Protein AF-U4KJN2-F1 (afdb_monomer_lite)

Structure (mmCIF, N/CA/C/O backbone):
data_AF-U4KJN2-F1
#
_entry.id   AF-U4KJN2-F1
#
loop_
_atom_site.group_PDB
_atom_site.id
_atom_site.type_symbol
_atom_site.label_atom_id
_atom_site.label_alt_id
_atom_site.label_comp_id
_atom_site.label_asym_id
_atom_site.label_entity_id
_atom_site.label_seq_id
_atom_site.pdbx_PDB_ins_code
_atom_site.Cartn_x
_atom_site.Cartn_y
_atom_site.Cartn_z
_atom_site.occupancy
_atom_site.B_iso_or_equiv
_atom_site.auth_seq_id
_atom_site.auth_comp_id
_atom_site.auth_asym_id
_atom_site.auth_atom_id
_atom_site.pdbx_PDB_model_num
ATOM 1 N N . MET A 1 1 ? 44.478 3.031 -47.199 1.00 54.66 1 MET A N 1
ATOM 2 C CA . MET A 1 1 ? 43.954 2.062 -46.198 1.00 54.66 1 MET A CA 1
ATOM 3 C C . MET A 1 1 ? 43.973 2.541 -44.740 1.00 54.66 1 MET A C 1
ATOM 5 O O . MET A 1 1 ? 43.174 2.023 -43.972 1.00 54.66 1 MET A O 1
ATOM 9 N N . LYS A 1 2 ? 44.819 3.505 -44.329 1.00 51.88 2 LYS A N 1
ATOM 10 C CA . LYS A 1 2 ? 44.914 3.949 -42.919 1.00 51.88 2 LYS A CA 1
ATOM 11 C C . LYS A 1 2 ? 43.644 4.648 -42.387 1.00 51.88 2 LYS A C 1
ATOM 13 O O . LYS A 1 2 ? 43.201 4.331 -41.292 1.00 51.88 2 LYS A O 1
ATOM 18 N N . TYR A 1 3 ? 42.990 5.485 -43.196 1.00 55.59 3 TYR A N 1
ATOM 19 C CA . TYR A 1 3 ? 41.787 6.233 -42.785 1.00 55.59 3 TYR A CA 1
ATOM 20 C C . TYR A 1 3 ? 40.521 5.373 -42.618 1.00 55.59 3 TYR A C 1
ATOM 22 O O . TYR A 1 3 ? 39.695 5.665 -41.761 1.00 55.59 3 TYR A O 1
ATOM 30 N N . LYS A 1 4 ? 40.395 4.261 -43.364 1.00 54.31 4 LYS A N 1
ATOM 31 C CA . LYS A 1 4 ? 39.261 3.325 -43.221 1.00 54.31 4 LYS A CA 1
ATOM 32 C C . LYS A 1 4 ? 39.232 2.662 -41.838 1.00 54.31 4 LYS A C 1
ATOM 34 O O . LYS A 1 4 ? 38.158 2.458 -41.291 1.00 54.31 4 LYS A O 1
ATOM 39 N N . LYS A 1 5 ? 40.403 2.361 -41.260 1.00 55.56 5 LYS A N 1
ATOM 40 C CA . LYS A 1 5 ? 40.509 1.742 -39.927 1.00 55.56 5 LYS A CA 1
ATOM 41 C C . LYS A 1 5 ? 40.122 2.711 -38.806 1.00 55.56 5 LYS A C 1
ATOM 43 O O . LYS A 1 5 ? 39.458 2.300 -37.867 1.00 55.56 5 LYS A O 1
ATOM 48 N N . ILE A 1 6 ? 40.486 3.988 -38.940 1.00 68.56 6 ILE A N 1
ATOM 49 C CA . ILE A 1 6 ? 40.151 5.040 -37.965 1.00 68.56 6 ILE A CA 1
ATOM 50 C C . ILE A 1 6 ? 38.644 5.329 -37.981 1.00 68.56 6 ILE A C 1
ATOM 52 O O . ILE A 1 6 ? 38.023 5.407 -36.928 1.00 68.56 6 ILE A O 1
ATOM 56 N N . MET A 1 7 ? 38.034 5.401 -39.168 1.00 64.12 7 MET A N 1
ATOM 57 C CA . MET A 1 7 ? 36.600 5.673 -39.305 1.00 64.12 7 MET A CA 1
ATOM 58 C C . MET A 1 7 ? 35.728 4.560 -38.701 1.00 64.12 7 MET A C 1
ATOM 60 O O . MET A 1 7 ? 34.743 4.854 -38.032 1.00 64.12 7 MET A O 1
ATOM 64 N N . ILE A 1 8 ? 36.114 3.290 -38.877 1.00 69.44 8 ILE A N 1
ATOM 65 C CA . ILE A 1 8 ? 35.420 2.147 -38.259 1.00 69.44 8 ILE A CA 1
ATOM 66 C C . ILE A 1 8 ? 35.500 2.223 -36.731 1.00 69.44 8 ILE A C 1
ATOM 68 O O . ILE A 1 8 ? 34.501 1.967 -36.071 1.00 69.44 8 ILE A O 1
ATOM 72 N N . LEU A 1 9 ? 36.650 2.633 -36.185 1.00 63.34 9 LEU A N 1
ATOM 73 C CA . LEU A 1 9 ? 36.882 2.747 -34.742 1.00 63.34 9 LEU A CA 1
ATOM 74 C C . LEU A 1 9 ? 36.065 3.890 -34.111 1.00 63.34 9 LEU A C 1
ATOM 76 O O . LEU A 1 9 ? 35.532 3.741 -33.015 1.00 63.34 9 LEU A O 1
ATOM 80 N N . CYS A 1 10 ? 35.898 5.007 -34.828 1.00 64.75 10 CYS A N 1
ATOM 81 C CA . CYS A 1 10 ? 35.005 6.092 -34.415 1.00 64.75 10 CYS A CA 1
ATOM 82 C C . CYS A 1 10 ? 33.526 5.683 -34.470 1.00 64.75 10 CYS A C 1
ATOM 84 O O . CYS A 1 10 ? 32.763 6.046 -33.578 1.00 64.75 10 CYS A O 1
ATOM 86 N N . ILE A 1 11 ? 33.118 4.910 -35.484 1.00 66.50 11 ILE A N 1
ATOM 87 C CA . ILE A 1 11 ? 31.737 4.425 -35.610 1.00 66.50 11 ILE A CA 1
ATOM 88 C C . ILE A 1 11 ? 31.416 3.415 -34.507 1.00 66.50 11 ILE A C 1
ATOM 90 O O . ILE A 1 11 ? 30.367 3.538 -33.884 1.00 66.50 11 ILE A O 1
ATOM 94 N N . THR A 1 12 ? 32.304 2.466 -34.195 1.00 61.00 12 THR A N 1
ATOM 95 C CA . THR A 1 12 ? 32.073 1.535 -33.077 1.00 61.00 12 THR A CA 1
ATOM 96 C C . THR A 1 12 ? 32.006 2.255 -31.735 1.00 61.00 12 THR A C 1
ATOM 98 O O . THR A 1 12 ? 31.127 1.928 -30.946 1.00 61.00 12 THR A O 1
ATOM 101 N N . PHE A 1 13 ? 32.842 3.274 -31.499 1.00 61.69 13 PHE A N 1
ATOM 102 C CA . PHE A 1 13 ? 32.784 4.076 -30.270 1.00 61.69 13 PHE A CA 1
ATOM 103 C C . PHE A 1 13 ? 31.463 4.860 -30.146 1.00 61.69 13 PHE A C 1
ATOM 105 O O . PHE A 1 13 ? 30.830 4.868 -29.088 1.00 61.69 13 PHE A O 1
ATOM 112 N N . LEU A 1 14 ? 30.989 5.452 -31.248 1.00 59.53 14 LEU A N 1
ATOM 113 C CA . LEU A 1 14 ? 29.712 6.170 -31.294 1.00 59.53 14 LEU A CA 1
ATOM 114 C C . LEU A 1 14 ? 28.514 5.225 -31.091 1.00 59.53 14 LEU A C 1
ATOM 116 O O . LEU A 1 14 ? 27.589 5.548 -30.346 1.00 59.53 14 LEU A O 1
ATOM 120 N N . VAL A 1 15 ? 28.554 4.032 -31.695 1.00 59.25 15 VAL A N 1
ATOM 121 C CA . VAL A 1 15 ? 27.515 3.002 -31.535 1.00 59.25 15 VAL A CA 1
ATOM 122 C C . VAL A 1 15 ? 27.504 2.450 -30.107 1.00 59.25 15 VAL A C 1
ATOM 124 O O . VAL A 1 15 ? 26.424 2.233 -29.571 1.00 59.25 15 VAL A O 1
ATOM 127 N N . THR A 1 16 ? 28.653 2.306 -29.434 1.00 57.34 16 THR A N 1
ATOM 128 C CA . THR A 1 16 ? 28.686 1.896 -28.016 1.00 57.34 16 THR A CA 1
ATOM 129 C C . THR A 1 16 ? 28.147 2.960 -27.058 1.00 57.34 16 THR A C 1
ATOM 131 O O . THR A 1 16 ? 27.498 2.609 -26.076 1.00 57.34 16 THR A O 1
ATOM 134 N N . ILE A 1 17 ? 28.343 4.254 -27.346 1.00 58.69 17 ILE A N 1
ATOM 135 C CA . ILE A 1 17 ? 27.774 5.345 -26.533 1.00 58.69 17 ILE A CA 1
ATOM 136 C C . ILE A 1 17 ? 26.249 5.402 -26.697 1.00 58.69 17 ILE A C 1
ATOM 138 O O . ILE A 1 17 ? 25.532 5.558 -25.712 1.00 58.69 17 ILE A O 1
ATOM 142 N N . LEU A 1 18 ? 25.743 5.211 -27.919 1.00 50.16 18 LEU A N 1
ATOM 143 C CA . LEU A 1 18 ? 24.303 5.199 -28.199 1.00 50.16 18 LEU A CA 1
ATOM 144 C C . LEU A 1 18 ? 23.614 3.902 -27.734 1.00 50.16 18 LEU A C 1
ATOM 146 O O . LEU A 1 18 ? 22.460 3.941 -27.315 1.00 50.16 18 LEU A O 1
ATOM 150 N N . ALA A 1 19 ? 24.318 2.765 -27.743 1.00 48.22 19 ALA A N 1
ATOM 151 C CA . ALA A 1 19 ? 23.818 1.491 -27.217 1.00 48.22 19 ALA A CA 1
ATOM 152 C C . ALA A 1 19 ? 23.803 1.433 -25.676 1.00 48.22 19 ALA A C 1
ATOM 154 O O . ALA A 1 19 ? 23.109 0.594 -25.107 1.00 48.22 19 ALA A O 1
ATOM 155 N N . SER A 1 20 ? 24.519 2.340 -24.997 1.00 36.94 20 SER A N 1
ATOM 156 C CA . SER A 1 20 ? 24.503 2.475 -23.531 1.00 36.94 20 SER A CA 1
ATOM 157 C C . SER A 1 20 ? 23.312 3.295 -23.004 1.00 36.94 20 SER A C 1
ATOM 159 O O . SER A 1 20 ? 23.106 3.402 -21.796 1.00 36.94 20 SER A O 1
ATOM 161 N N . CYS A 1 21 ? 22.436 3.804 -23.879 1.00 42.97 21 CYS A N 1
ATOM 162 C CA . CYS A 1 21 ? 21.108 4.278 -23.482 1.00 42.97 21 CYS A CA 1
ATOM 163 C C . CYS A 1 21 ? 20.153 3.105 -23.192 1.00 42.97 21 CYS A C 1
ATOM 165 O O . CYS A 1 21 ? 19.015 3.074 -23.662 1.00 42.97 21 CYS A O 1
ATOM 167 N N . ALA A 1 22 ? 20.576 2.146 -22.367 1.00 39.09 22 ALA A N 1
ATOM 168 C CA . ALA A 1 22 ? 19.611 1.404 -21.577 1.00 39.09 22 ALA A CA 1
ATOM 169 C C . ALA A 1 22 ? 18.929 2.450 -20.689 1.00 39.09 22 ALA A C 1
ATOM 171 O O . ALA A 1 22 ? 19.578 3.040 -19.825 1.00 39.09 22 ALA A O 1
ATOM 172 N N . LYS A 1 23 ? 17.652 2.763 -20.958 1.00 40.06 23 LYS A N 1
ATOM 173 C CA . LYS A 1 23 ? 16.833 3.611 -20.083 1.00 40.06 23 LYS A CA 1
ATOM 174 C C . LYS A 1 23 ? 16.917 3.000 -18.690 1.00 40.06 23 LYS A C 1
ATOM 176 O O . LYS A 1 23 ? 16.236 2.018 -18.401 1.00 40.06 23 LYS A O 1
ATOM 181 N N . LYS A 1 24 ? 17.778 3.562 -17.844 1.00 43.12 24 LYS A N 1
ATOM 182 C CA . LYS A 1 24 ? 17.729 3.316 -16.416 1.00 43.12 24 LYS A CA 1
ATOM 183 C C . LYS A 1 24 ? 16.316 3.720 -16.031 1.00 43.12 24 LYS A C 1
ATOM 185 O O . LYS A 1 24 ? 15.889 4.839 -16.316 1.00 43.12 24 LYS A O 1
ATOM 190 N N . ILE A 1 25 ? 15.567 2.750 -15.543 1.00 52.53 25 ILE A N 1
ATOM 191 C CA . ILE A 1 25 ? 14.268 2.984 -14.950 1.00 52.53 25 ILE A CA 1
ATOM 192 C C . ILE A 1 25 ? 14.477 4.086 -13.903 1.00 52.53 25 ILE A C 1
ATOM 194 O O . ILE A 1 25 ? 15.288 3.931 -12.991 1.00 52.53 25 ILE A O 1
ATOM 198 N N . ASP A 1 26 ? 13.865 5.242 -14.142 1.00 63.75 26 ASP A N 1
ATOM 199 C CA . ASP A 1 26 ? 14.201 6.490 -13.464 1.00 63.75 26 ASP A CA 1
ATOM 200 C C . ASP A 1 26 ? 13.215 6.706 -12.317 1.00 63.75 26 ASP A C 1
ATOM 202 O O . ASP A 1 26 ? 12.223 7.426 -12.455 1.00 63.75 26 ASP A O 1
ATOM 206 N N . SER A 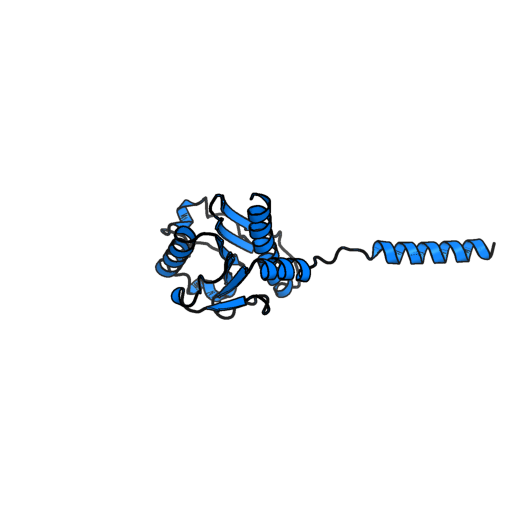1 27 ? 13.470 6.018 -11.200 1.00 71.06 27 SER A N 1
ATOM 207 C CA . SER A 1 27 ? 12.701 6.164 -9.960 1.00 71.06 27 SER A CA 1
ATOM 208 C C . SER A 1 27 ? 12.588 7.625 -9.529 1.00 71.06 27 SER A C 1
ATOM 210 O O . SER A 1 27 ? 11.569 8.016 -8.970 1.00 71.06 27 SER A O 1
ATOM 212 N N . ASP A 1 28 ? 13.582 8.457 -9.842 1.00 82.00 28 ASP A N 1
ATOM 213 C CA . ASP A 1 28 ? 13.619 9.857 -9.422 1.00 82.00 28 ASP A CA 1
ATOM 214 C C . ASP A 1 28 ? 12.550 10.682 -10.147 1.00 82.00 28 ASP A C 1
ATOM 216 O O . ASP A 1 28 ? 11.932 11.567 -9.548 1.00 82.00 28 ASP A O 1
ATOM 220 N N . LYS A 1 29 ? 12.254 10.363 -11.415 1.00 86.75 29 LYS A N 1
ATOM 221 C CA . LYS A 1 29 ? 11.124 10.968 -12.142 1.00 86.75 29 LYS A CA 1
ATOM 222 C C . LYS A 1 29 ? 9.776 10.567 -11.552 1.00 86.75 29 LYS A C 1
ATOM 224 O O . LYS A 1 29 ? 8.904 11.426 -11.420 1.00 86.75 29 LYS A O 1
ATOM 229 N N . GLU A 1 30 ? 9.604 9.292 -11.210 1.00 89.81 30 GLU A N 1
ATOM 230 C CA . GLU A 1 30 ? 8.369 8.789 -10.594 1.00 89.81 30 GLU A CA 1
ATOM 231 C C . GLU A 1 30 ? 8.151 9.438 -9.214 1.00 89.81 30 GLU A C 1
ATOM 233 O O . GLU A 1 30 ? 7.073 9.969 -8.947 1.00 89.81 30 GLU A O 1
ATOM 238 N N . ILE A 1 31 ? 9.198 9.514 -8.384 1.00 89.31 31 ILE A N 1
ATOM 239 C CA . ILE A 1 31 ? 9.183 10.186 -7.073 1.00 89.31 31 ILE A CA 1
ATOM 24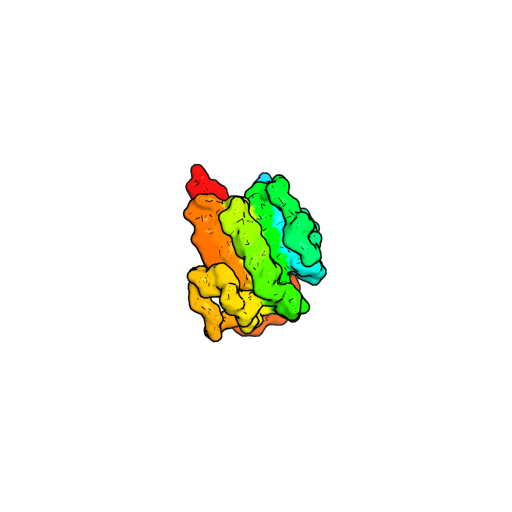0 C C . ILE A 1 31 ? 8.890 11.682 -7.218 1.00 89.31 31 ILE A C 1
ATOM 242 O O . ILE A 1 31 ? 8.060 12.227 -6.493 1.00 89.31 31 ILE A O 1
ATOM 246 N N . THR A 1 32 ? 9.533 12.361 -8.172 1.00 90.81 32 THR A N 1
ATOM 247 C CA . THR A 1 32 ? 9.296 13.792 -8.434 1.00 90.81 32 THR A CA 1
ATOM 248 C C . THR A 1 32 ? 7.843 14.045 -8.829 1.00 90.81 32 THR A C 1
ATOM 250 O O . THR A 1 32 ? 7.228 15.009 -8.371 1.00 90.81 32 THR A O 1
ATOM 253 N N . PHE A 1 33 ? 7.272 13.175 -9.664 1.00 93.25 33 PHE A N 1
ATOM 254 C CA . PHE A 1 33 ? 5.865 13.258 -10.033 1.00 93.25 33 PHE A CA 1
ATOM 255 C C . PHE A 1 33 ? 4.945 13.049 -8.825 1.00 93.25 33 PHE A C 1
ATOM 257 O O . PHE A 1 33 ? 4.019 13.835 -8.636 1.00 93.25 33 PHE A O 1
ATOM 264 N N . LEU A 1 34 ? 5.200 12.028 -8.006 1.00 93.75 34 LEU A N 1
ATOM 265 C CA . LEU A 1 34 ? 4.423 11.749 -6.795 1.00 93.75 34 LEU A CA 1
ATOM 266 C C . LEU A 1 34 ? 4.460 12.941 -5.824 1.00 93.75 34 LEU A C 1
ATOM 268 O O . LEU A 1 34 ? 3.409 13.435 -5.420 1.00 93.75 34 LEU A O 1
ATOM 272 N N . ASN A 1 35 ? 5.647 13.495 -5.567 1.00 92.00 35 ASN A N 1
ATOM 273 C CA . ASN A 1 35 ? 5.825 14.698 -4.748 1.00 92.00 35 ASN A CA 1
ATOM 274 C C . ASN A 1 35 ? 5.032 15.902 -5.270 1.00 92.00 35 ASN A C 1
ATOM 276 O O . ASN A 1 35 ? 4.349 16.584 -4.507 1.00 92.00 35 ASN A O 1
ATOM 280 N N . LYS A 1 36 ? 5.087 16.162 -6.583 1.00 94.25 36 LYS A N 1
ATOM 281 C CA . LYS A 1 36 ? 4.357 17.278 -7.205 1.00 94.25 36 LYS A CA 1
ATOM 282 C C . LYS A 1 36 ? 2.843 17.173 -6.993 1.00 94.25 36 LYS A C 1
ATOM 284 O O . LYS A 1 36 ? 2.173 18.200 -6.930 1.00 94.25 36 LYS A O 1
ATOM 289 N N . ASN A 1 37 ? 2.322 15.954 -6.884 1.00 93.50 37 ASN A N 1
ATOM 290 C CA . ASN A 1 37 ? 0.902 15.679 -6.682 1.00 93.50 37 ASN A CA 1
ATOM 291 C C . ASN A 1 37 ? 0.561 15.387 -5.212 1.00 93.50 37 ASN A C 1
ATOM 293 O O . ASN A 1 37 ? -0.435 14.731 -4.951 1.00 93.50 37 ASN A O 1
ATOM 297 N N . LYS A 1 38 ? 1.390 15.843 -4.259 1.00 92.94 38 LYS A N 1
ATOM 298 C CA . LYS A 1 38 ? 1.203 15.648 -2.809 1.00 92.94 38 LYS A CA 1
ATOM 299 C C . LYS A 1 38 ? 0.908 14.196 -2.414 1.00 92.94 38 LYS A C 1
ATOM 301 O O . LYS A 1 38 ? 0.071 13.947 -1.549 1.00 92.94 38 LYS A O 1
ATOM 306 N N . ALA A 1 39 ? 1.572 13.247 -3.066 1.00 94.44 39 ALA A N 1
ATOM 307 C CA . ALA A 1 39 ? 1.448 11.838 -2.740 1.00 94.44 39 ALA A CA 1
ATOM 308 C C . ALA A 1 39 ? 2.400 11.451 -1.599 1.00 94.44 39 ALA A C 1
ATOM 310 O O . ALA A 1 39 ? 3.535 11.928 -1.561 1.00 94.44 39 ALA A O 1
ATOM 311 N N . HIS A 1 40 ? 1.965 10.554 -0.714 1.00 95.25 40 HIS A N 1
ATOM 312 C CA . HIS A 1 40 ? 2.758 10.096 0.430 1.00 95.25 40 HIS A CA 1
ATOM 313 C C . HIS A 1 40 ? 2.640 8.589 0.652 1.00 95.25 40 HIS A C 1
ATOM 315 O O . HIS A 1 40 ? 1.619 7.975 0.330 1.00 95.25 40 HIS A O 1
ATOM 321 N N . ILE A 1 41 ? 3.697 7.988 1.199 1.00 94.94 41 ILE A N 1
ATOM 322 C CA . ILE A 1 41 ? 3.782 6.555 1.488 1.00 94.94 41 ILE A CA 1
ATOM 323 C C . ILE A 1 41 ? 3.891 6.324 2.998 1.00 94.94 41 ILE A C 1
ATOM 325 O O . ILE A 1 41 ? 4.857 6.723 3.641 1.00 94.94 41 ILE A O 1
ATOM 329 N N . TYR A 1 42 ? 2.932 5.609 3.569 1.00 95.12 42 TYR A N 1
ATOM 330 C CA . TYR A 1 42 ? 2.990 5.122 4.941 1.00 95.12 42 TYR A CA 1
ATOM 331 C C . TYR A 1 42 ? 3.513 3.691 4.958 1.00 95.12 42 TYR A C 1
ATOM 333 O O . TYR A 1 42 ? 2.863 2.780 4.456 1.00 95.12 42 TYR A O 1
ATOM 341 N N . ALA A 1 43 ? 4.690 3.487 5.535 1.00 93.19 43 ALA A N 1
ATOM 342 C CA . ALA A 1 43 ? 5.308 2.178 5.697 1.00 93.19 43 ALA A CA 1
ATOM 343 C C . ALA A 1 43 ? 4.998 1.596 7.076 1.00 93.19 43 ALA A C 1
ATOM 345 O O . ALA A 1 43 ? 5.229 2.240 8.097 1.00 93.19 43 ALA A O 1
ATOM 346 N N . TYR A 1 44 ? 4.471 0.377 7.132 1.00 93.25 44 TYR A N 1
ATOM 347 C CA . TYR A 1 44 ? 4.190 -0.260 8.412 1.00 93.25 44 TYR A CA 1
ATOM 348 C C . TYR A 1 44 ? 5.505 -0.623 9.102 1.00 93.25 44 TYR A C 1
ATOM 350 O O . TYR A 1 44 ? 6.300 -1.400 8.561 1.00 93.25 44 TYR A O 1
ATOM 358 N N . LYS A 1 45 ? 5.729 -0.053 10.291 1.00 88.94 45 LYS A N 1
ATOM 359 C CA . LYS A 1 45 ? 6.963 -0.186 11.079 1.00 88.94 45 LYS A CA 1
ATOM 360 C C . LYS A 1 45 ? 8.207 0.090 10.215 1.00 88.94 45 LYS A C 1
ATOM 362 O O . LYS A 1 45 ? 8.208 1.018 9.418 1.00 88.94 45 LYS A O 1
ATOM 367 N N . GLU A 1 46 ? 9.276 -0.687 10.365 1.00 79.81 46 GLU A N 1
ATOM 368 C CA . GLU A 1 46 ? 10.545 -0.528 9.639 1.00 79.81 46 GLU A CA 1
ATOM 369 C C . GLU A 1 46 ? 10.528 -1.280 8.294 1.00 79.81 46 GLU A C 1
ATOM 371 O O . GLU A 1 46 ? 11.384 -2.121 7.993 1.00 79.81 46 GLU A O 1
ATOM 376 N N . THR A 1 47 ? 9.522 -0.995 7.465 1.00 75.69 47 THR A N 1
ATOM 377 C CA . THR A 1 47 ? 9.518 -1.456 6.071 1.00 75.69 47 THR A CA 1
ATOM 378 C C . THR A 1 47 ? 10.476 -0.591 5.249 1.00 75.69 47 THR A C 1
ATOM 380 O O . THR A 1 47 ? 10.430 0.635 5.313 1.00 75.69 47 THR A O 1
ATOM 383 N N . GLU A 1 48 ? 11.352 -1.212 4.454 1.00 68.00 48 GLU A N 1
ATOM 384 C CA . GLU A 1 48 ? 12.317 -0.487 3.623 1.00 68.00 48 GLU A CA 1
ATOM 385 C C . GLU A 1 48 ? 11.627 0.178 2.423 1.00 68.00 48 GLU A C 1
ATOM 387 O O . GLU A 1 48 ? 11.579 -0.366 1.321 1.00 68.00 48 GLU A O 1
ATOM 392 N N . VAL A 1 49 ? 11.115 1.388 2.618 1.00 67.69 49 VAL A N 1
ATOM 393 C CA . VAL A 1 49 ? 10.566 2.245 1.556 1.00 67.69 49 VAL A CA 1
ATOM 394 C C . VAL A 1 49 ? 11.567 3.330 1.140 1.00 67.69 49 VAL A C 1
ATOM 396 O O . VAL A 1 49 ? 12.719 3.346 1.580 1.00 67.69 49 VAL A O 1
ATOM 399 N N . VAL A 1 50 ? 11.187 4.175 0.179 1.00 64.31 50 VAL A N 1
ATOM 400 C CA . VAL A 1 50 ? 12.011 5.302 -0.274 1.00 64.31 50 VAL A CA 1
ATOM 401 C C . VAL A 1 50 ? 11.818 6.491 0.663 1.00 64.31 50 VAL A C 1
ATOM 403 O O . VAL A 1 50 ? 10.774 7.137 0.618 1.00 64.31 50 VAL A O 1
ATOM 406 N N . ASP A 1 51 ? 12.866 6.819 1.418 1.00 65.25 51 ASP A N 1
ATOM 407 C CA . ASP A 1 51 ? 12.863 7.788 2.525 1.00 65.25 51 ASP A CA 1
ATOM 408 C C . ASP A 1 51 ? 12.316 9.189 2.186 1.00 65.25 51 ASP A C 1
ATOM 410 O O . ASP A 1 51 ? 11.905 9.926 3.075 1.00 65.25 51 ASP A O 1
ATOM 414 N N . THR A 1 52 ? 12.312 9.598 0.913 1.00 68.81 52 THR A N 1
ATOM 415 C CA . THR A 1 52 ? 11.971 10.975 0.512 1.00 68.81 52 THR A CA 1
ATOM 416 C C . THR A 1 52 ? 10.479 11.284 0.483 1.00 68.81 52 THR A C 1
ATOM 418 O O . THR A 1 52 ? 10.126 12.459 0.516 1.00 68.81 52 THR A O 1
ATOM 421 N N . ILE A 1 53 ? 9.614 10.272 0.394 1.00 78.00 53 ILE A N 1
ATOM 422 C CA . ILE A 1 53 ? 8.150 10.457 0.331 1.00 78.00 53 ILE A CA 1
ATOM 423 C C . ILE A 1 53 ? 7.417 9.562 1.318 1.00 78.00 53 ILE A C 1
ATOM 425 O O . ILE A 1 53 ? 6.252 9.223 1.111 1.00 78.00 53 ILE A O 1
ATOM 429 N N . SER A 1 54 ? 8.127 9.107 2.348 1.00 86.19 54 SER A N 1
ATOM 430 C CA . SER A 1 54 ? 7.612 8.092 3.242 1.00 86.19 54 SER A CA 1
ATOM 431 C C . SER A 1 54 ? 7.771 8.428 4.707 1.00 86.19 54 SER A C 1
ATOM 433 O O . SER A 1 54 ? 8.765 9.019 5.121 1.00 86.19 54 SER A O 1
ATOM 435 N N . SER A 1 55 ? 6.824 7.950 5.500 1.00 90.88 55 SER A N 1
ATOM 436 C CA . SER A 1 55 ? 6.933 7.885 6.953 1.00 90.88 55 SER A CA 1
ATOM 437 C C . SER A 1 55 ? 6.520 6.507 7.439 1.00 90.88 55 SER A C 1
ATOM 439 O O . SER A 1 55 ? 5.691 5.845 6.814 1.00 90.88 55 SER A O 1
ATOM 441 N N . ASN A 1 56 ? 7.050 6.101 8.587 1.00 91.44 56 ASN A N 1
ATOM 442 C CA . ASN A 1 56 ? 6.632 4.861 9.222 1.00 91.44 56 ASN A CA 1
ATOM 443 C C . ASN A 1 56 ? 5.377 5.088 10.075 1.00 91.44 56 ASN A C 1
ATOM 445 O O . ASN A 1 56 ? 5.201 6.169 10.637 1.00 91.44 56 ASN A O 1
ATOM 449 N N . PHE A 1 57 ? 4.537 4.065 10.201 1.00 93.94 57 PHE A N 1
ATOM 450 C CA . PHE A 1 57 ? 3.391 4.044 11.112 1.00 93.94 57 PHE A CA 1
ATOM 451 C C . PHE A 1 57 ? 3.362 2.737 11.907 1.00 93.94 57 PHE A C 1
ATOM 453 O O . PHE A 1 57 ? 3.850 1.709 11.432 1.00 93.94 57 PHE A O 1
ATOM 460 N N . THR A 1 58 ? 2.810 2.765 13.121 1.00 91.31 58 THR A N 1
ATOM 461 C CA . THR A 1 58 ? 2.643 1.550 13.945 1.00 91.31 58 THR A CA 1
ATOM 462 C C . THR A 1 58 ? 1.175 1.211 14.145 1.00 91.31 58 THR A C 1
ATOM 464 O O . THR A 1 58 ? 0.830 0.030 14.162 1.00 91.31 58 THR A O 1
ATOM 467 N N . ASN A 1 59 ? 0.323 2.227 14.247 1.00 92.00 59 ASN A N 1
ATOM 468 C CA . ASN A 1 59 ? -1.123 2.088 14.348 1.00 92.00 59 ASN A CA 1
ATOM 469 C C . ASN A 1 59 ? -1.787 2.861 13.205 1.00 92.00 59 ASN A C 1
ATOM 471 O O . ASN A 1 59 ? -1.210 3.805 12.662 1.00 92.00 59 ASN A O 1
ATOM 475 N N . ILE A 1 60 ? -2.983 2.443 12.800 1.00 92.12 60 ILE A N 1
ATOM 476 C CA . ILE A 1 60 ? -3.670 3.016 11.632 1.00 92.12 60 ILE A CA 1
ATOM 477 C C . ILE A 1 60 ? -4.032 4.487 11.876 1.00 92.12 60 ILE A C 1
ATOM 479 O O . ILE A 1 60 ? -4.019 5.289 10.945 1.00 92.12 60 ILE A O 1
ATOM 483 N N . GLU A 1 61 ? -4.248 4.872 13.131 1.00 93.06 61 GLU A N 1
ATOM 484 C CA . GLU A 1 61 ? -4.511 6.245 13.562 1.00 93.06 61 GLU A CA 1
ATOM 485 C C . GLU A 1 61 ? -3.319 7.192 13.350 1.00 93.06 61 GLU A C 1
ATOM 487 O O . GLU A 1 61 ? -3.505 8.409 13.314 1.00 93.06 61 GLU A O 1
ATOM 492 N N . ASP A 1 62 ? -2.103 6.662 13.175 1.00 92.31 62 ASP A N 1
ATOM 493 C CA . ASP A 1 62 ? -0.909 7.464 12.879 1.00 92.31 62 ASP A CA 1
ATOM 494 C C . ASP A 1 62 ? -0.918 7.993 11.423 1.00 92.31 62 ASP A C 1
ATOM 496 O O . ASP A 1 62 ? -0.123 8.867 11.058 1.00 92.31 62 ASP A O 1
ATOM 500 N N . ILE A 1 63 ? -1.790 7.454 10.561 1.00 93.50 63 ILE A N 1
ATOM 501 C CA . ILE A 1 63 ? -1.865 7.797 9.137 1.00 93.50 63 ILE A CA 1
ATOM 502 C C . ILE A 1 63 ? -2.596 9.134 8.968 1.00 93.50 63 ILE A C 1
ATOM 504 O O . ILE A 1 63 ? -3.797 9.253 9.204 1.00 93.50 63 ILE A O 1
ATOM 508 N N . SER A 1 64 ? -1.877 10.160 8.500 1.00 92.25 64 SER A N 1
ATOM 509 C CA . SER A 1 64 ? -2.477 11.461 8.198 1.00 92.25 64 SER A CA 1
ATOM 510 C C . SER A 1 64 ? -3.126 11.466 6.818 1.00 92.25 64 SER A C 1
ATOM 512 O O . SER A 1 64 ? -2.471 11.261 5.799 1.00 92.25 64 SER A O 1
ATOM 514 N N . LEU A 1 65 ? -4.407 11.829 6.786 1.00 91.12 65 LEU A N 1
ATOM 515 C CA . LEU A 1 65 ? -5.191 12.020 5.564 1.00 91.12 65 LEU A CA 1
ATOM 516 C C . LEU A 1 65 ? -5.046 13.430 4.959 1.00 91.12 65 LEU A C 1
ATOM 518 O O . LEU A 1 65 ? -5.939 13.918 4.277 1.00 91.12 65 LEU A O 1
ATOM 522 N N . SER A 1 66 ? -3.943 14.124 5.251 1.00 90.56 66 SER A N 1
ATOM 523 C CA . SER A 1 66 ? -3.680 15.484 4.749 1.00 90.56 66 SER A CA 1
ATOM 524 C C . SER A 1 66 ? -3.049 15.521 3.351 1.00 90.56 66 SER A C 1
ATOM 526 O O . SER A 1 66 ? -2.931 16.596 2.761 1.00 90.56 66 SER A O 1
ATOM 528 N N . TYR A 1 67 ? -2.642 14.364 2.831 1.00 92.75 67 TYR A N 1
ATOM 529 C CA . TYR A 1 67 ? -2.067 14.194 1.500 1.00 92.75 67 TYR A CA 1
ATOM 530 C C . TYR A 1 67 ? -3.148 13.905 0.459 1.00 92.75 67 TYR A C 1
ATOM 532 O O . TYR A 1 67 ? -4.147 13.262 0.769 1.00 92.75 67 TYR A O 1
ATOM 540 N N . ASP A 1 68 ? -2.922 14.348 -0.782 1.00 92.94 68 ASP A N 1
ATOM 541 C CA . ASP A 1 68 ? -3.899 14.178 -1.866 1.00 92.94 68 ASP A CA 1
ATOM 542 C C . ASP A 1 68 ? -3.940 12.713 -2.342 1.00 92.94 68 ASP A C 1
ATOM 544 O O . ASP A 1 68 ? -4.985 12.232 -2.754 1.00 92.94 68 ASP A O 1
ATOM 548 N N . PHE A 1 69 ? -2.815 11.989 -2.274 1.00 95.31 69 PHE A N 1
ATOM 549 C CA . PHE A 1 69 ? -2.747 10.559 -2.592 1.00 95.31 69 PHE A CA 1
ATOM 550 C C . PHE A 1 69 ? -1.963 9.815 -1.519 1.00 95.31 69 PHE A C 1
ATOM 552 O O . PHE A 1 69 ? -0.872 10.238 -1.131 1.00 95.31 69 PHE A O 1
ATOM 559 N N . ILE A 1 70 ? -2.471 8.668 -1.080 1.00 96.50 70 ILE A N 1
ATOM 560 C CA . ILE A 1 70 ? -1.876 7.905 0.018 1.00 96.50 70 ILE A CA 1
ATOM 561 C C . ILE A 1 70 ? -1.653 6.459 -0.411 1.00 96.50 70 ILE A C 1
ATOM 563 O O . ILE A 1 70 ? -2.562 5.795 -0.904 1.00 96.50 70 ILE A O 1
ATOM 567 N N . SER A 1 71 ? -0.441 5.958 -0.187 1.00 95.69 71 SER A N 1
ATOM 568 C CA . SER A 1 71 ? -0.121 4.535 -0.290 1.00 95.69 71 SER A CA 1
ATOM 569 C C . SER A 1 71 ? 0.291 3.999 1.072 1.00 95.69 71 SER A C 1
ATOM 571 O O . SER A 1 71 ? 1.183 4.547 1.711 1.00 95.69 71 SER A O 1
ATOM 573 N N . ILE A 1 72 ? -0.345 2.929 1.523 1.00 96.00 72 ILE A N 1
ATOM 574 C CA . ILE A 1 72 ? -0.048 2.225 2.767 1.00 96.00 72 ILE A CA 1
ATOM 575 C C . ILE A 1 72 ? 0.652 0.935 2.382 1.00 96.00 72 ILE A C 1
ATOM 577 O O . ILE A 1 72 ? 0.112 0.148 1.613 1.00 96.00 72 ILE A O 1
ATOM 581 N N . VAL A 1 73 ? 1.859 0.721 2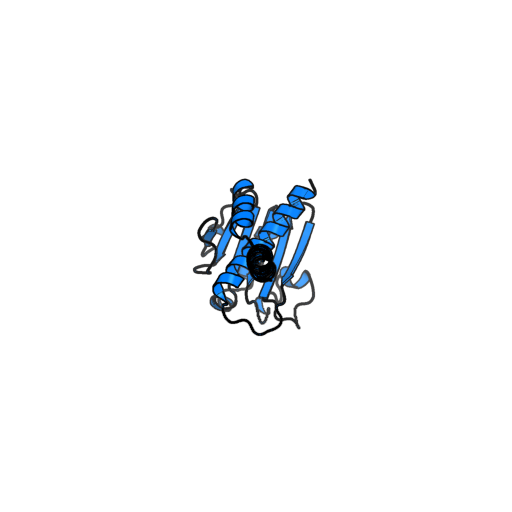.885 1.00 94.06 73 VAL A N 1
ATOM 582 C CA . VAL A 1 73 ? 2.734 -0.374 2.474 1.00 94.06 73 VAL A CA 1
ATOM 583 C C . VAL A 1 73 ? 3.060 -1.245 3.672 1.00 94.06 73 VAL A C 1
ATOM 585 O O . VAL A 1 73 ? 3.552 -0.761 4.691 1.00 94.06 73 VAL A O 1
ATOM 588 N N . ILE A 1 74 ? 2.831 -2.543 3.523 1.00 91.75 74 ILE A N 1
ATOM 589 C CA . ILE A 1 74 ? 3.104 -3.555 4.535 1.00 91.75 74 ILE A CA 1
ATOM 590 C C . ILE A 1 74 ? 4.028 -4.604 3.925 1.00 91.75 74 ILE A C 1
ATOM 592 O O . ILE A 1 74 ? 3.664 -5.277 2.962 1.00 91.75 74 ILE A O 1
ATOM 596 N N . ASP A 1 75 ? 5.219 -4.761 4.501 1.00 88.56 75 ASP A N 1
ATOM 597 C CA . ASP A 1 75 ? 6.106 -5.885 4.199 1.00 88.56 75 ASP A CA 1
ATOM 598 C C . ASP A 1 75 ? 5.636 -7.137 4.952 1.00 88.56 75 ASP A C 1
ATOM 600 O O . ASP A 1 75 ? 5.874 -7.311 6.154 1.00 88.56 75 ASP A O 1
ATOM 604 N N . CYS A 1 76 ? 4.941 -8.018 4.236 1.00 86.25 76 CYS A N 1
ATOM 605 C CA . CYS A 1 76 ? 4.413 -9.252 4.794 1.00 86.25 76 CYS A CA 1
ATOM 606 C C . CYS A 1 76 ? 5.514 -10.273 5.091 1.00 86.25 76 CYS A C 1
ATOM 608 O O . CYS A 1 76 ? 5.289 -11.137 5.931 1.00 86.25 76 CYS A O 1
ATOM 610 N N . SER A 1 77 ? 6.712 -10.170 4.506 1.00 83.69 77 SER A N 1
ATOM 611 C CA . SER A 1 77 ? 7.820 -11.066 4.869 1.00 83.69 77 SER A CA 1
ATOM 612 C C . SER A 1 77 ? 8.277 -10.855 6.318 1.00 83.69 77 SER A C 1
ATOM 614 O O . SER A 1 77 ? 8.671 -11.805 6.997 1.00 83.69 77 SER A O 1
ATOM 616 N N . LYS A 1 78 ? 8.162 -9.617 6.818 1.00 85.88 78 LYS A N 1
ATOM 617 C CA . LYS A 1 78 ? 8.561 -9.223 8.178 1.00 85.88 78 LYS A CA 1
ATOM 618 C C . LYS A 1 78 ? 7.397 -9.222 9.159 1.00 85.88 78 LYS A C 1
ATOM 620 O O . LYS A 1 78 ? 7.548 -9.649 10.302 1.00 85.88 78 LYS A O 1
ATOM 625 N N . TYR A 1 79 ? 6.241 -8.722 8.728 1.00 89.06 79 TYR A N 1
ATOM 626 C CA . TYR A 1 79 ? 5.153 -8.357 9.638 1.00 89.06 79 TYR A CA 1
ATOM 627 C C . TYR A 1 79 ? 3.887 -9.198 9.479 1.00 89.06 79 TYR A C 1
ATOM 629 O O . TYR A 1 79 ? 2.854 -8.841 10.041 1.00 89.06 79 TYR A O 1
ATOM 637 N N . TYR A 1 80 ? 3.961 -10.344 8.791 1.00 87.25 80 TYR A N 1
ATOM 638 C CA . TYR A 1 80 ? 2.840 -11.282 8.642 1.00 87.25 80 TYR A CA 1
ATOM 639 C C . TYR A 1 80 ? 2.094 -11.555 9.957 1.00 87.25 80 TYR A C 1
ATOM 641 O O . TYR A 1 80 ? 0.872 -11.485 10.015 1.00 87.25 80 TYR A O 1
ATOM 649 N N . GLN A 1 81 ? 2.831 -11.827 11.040 1.00 87.50 81 GLN A N 1
ATOM 650 C CA . GLN A 1 81 ? 2.247 -12.179 12.341 1.00 87.50 81 GLN A CA 1
ATOM 651 C C . GLN A 1 81 ? 1.446 -11.038 12.987 1.00 87.50 81 GLN A C 1
ATOM 653 O O . GLN A 1 81 ? 0.675 -11.281 13.910 1.00 87.50 81 GLN A O 1
ATOM 658 N N . ASN A 1 82 ? 1.627 -9.797 12.527 1.00 90.56 82 ASN A N 1
ATOM 659 C CA . ASN A 1 82 ? 0.887 -8.638 13.014 1.00 90.56 82 ASN A CA 1
ATOM 660 C C . ASN A 1 82 ? -0.412 -8.380 12.237 1.00 90.56 82 ASN A C 1
ATOM 662 O O . ASN A 1 82 ? -1.172 -7.503 12.634 1.00 90.56 82 ASN A O 1
ATOM 666 N N . MET A 1 83 ? -0.676 -9.121 11.157 1.00 90.00 83 MET A N 1
ATOM 667 C CA . MET A 1 83 ? -1.869 -8.961 10.323 1.00 90.00 83 MET A CA 1
ATOM 668 C C . MET A 1 83 ? -3.071 -9.679 10.952 1.00 90.00 83 MET A C 1
ATOM 670 O O . MET A 1 83 ? -3.491 -10.743 10.499 1.00 90.00 83 MET A O 1
ATOM 674 N N . THR A 1 84 ? -3.594 -9.133 12.050 1.00 91.69 84 THR A N 1
ATOM 675 C CA . THR A 1 84 ? -4.841 -9.618 12.664 1.00 91.69 84 THR A CA 1
ATOM 676 C C . THR A 1 84 ? -6.051 -9.234 11.811 1.00 91.69 84 THR A C 1
ATOM 678 O O . THR A 1 84 ? -5.974 -8.304 11.011 1.00 91.69 84 THR A O 1
ATOM 681 N N . LYS A 1 85 ? -7.188 -9.924 11.990 1.00 89.81 85 LYS A N 1
ATOM 682 C CA . LYS A 1 85 ? -8.427 -9.602 11.257 1.00 89.81 85 LYS A CA 1
ATOM 683 C C . LYS A 1 85 ? -8.845 -8.148 11.472 1.00 89.81 85 LYS A C 1
ATOM 685 O O . LYS A 1 85 ? -9.048 -7.447 10.492 1.00 89.81 85 LYS A O 1
ATOM 690 N N . ASP A 1 86 ? -8.848 -7.692 12.722 1.00 93.56 86 ASP A N 1
ATOM 691 C CA . ASP A 1 86 ? -9.198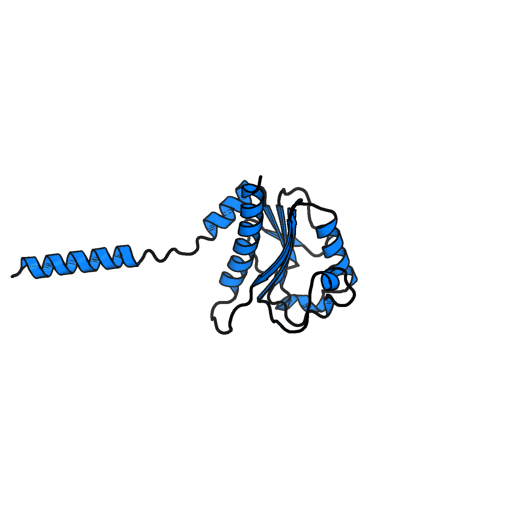 -6.314 13.082 1.00 93.56 86 ASP A CA 1
ATOM 692 C C . ASP A 1 86 ? -8.305 -5.294 12.358 1.00 93.56 86 ASP A C 1
ATOM 694 O O . ASP A 1 86 ? -8.801 -4.370 11.724 1.00 93.56 86 ASP A O 1
ATOM 698 N N . PHE A 1 87 ? -6.985 -5.518 12.338 1.00 93.81 87 PHE A N 1
ATOM 699 C CA . PHE A 1 87 ? -6.052 -4.632 11.638 1.00 93.81 87 PHE A CA 1
ATOM 700 C C . PHE A 1 87 ? -6.325 -4.574 10.126 1.00 93.81 87 PHE A C 1
ATOM 702 O O . PHE A 1 87 ? -6.264 -3.514 9.505 1.00 93.81 87 PHE A O 1
ATOM 709 N N . ILE A 1 88 ? -6.636 -5.718 9.517 1.00 93.06 88 ILE A N 1
ATOM 710 C CA . ILE A 1 88 ? -6.960 -5.812 8.091 1.00 93.06 88 ILE A CA 1
ATOM 711 C C . ILE A 1 88 ? -8.312 -5.152 7.775 1.00 93.06 88 ILE A C 1
ATOM 713 O O . ILE A 1 88 ? -8.443 -4.491 6.741 1.00 93.06 88 ILE A O 1
ATOM 717 N N . GLU A 1 89 ? -9.303 -5.291 8.654 1.00 93.50 89 GLU A N 1
ATOM 718 C CA . GLU A 1 89 ? -10.598 -4.615 8.540 1.00 93.50 89 GLU A CA 1
ATOM 719 C C . GLU A 1 89 ? -10.458 -3.097 8.662 1.00 93.50 89 GLU A C 1
ATOM 721 O O . GLU A 1 89 ? -11.030 -2.364 7.854 1.00 93.50 89 GLU A O 1
ATOM 726 N N . ASP A 1 90 ? -9.636 -2.615 9.588 1.00 95.31 90 ASP A N 1
ATOM 727 C CA . ASP A 1 90 ? -9.361 -1.189 9.747 1.00 95.31 90 ASP A CA 1
ATOM 728 C C . ASP A 1 90 ? -8.678 -0.594 8.503 1.00 95.31 90 ASP A C 1
ATOM 730 O O . ASP A 1 90 ? -9.050 0.492 8.045 1.00 95.31 90 ASP A O 1
ATOM 734 N N . LEU A 1 91 ? -7.747 -1.324 7.875 1.00 95.19 91 LEU A N 1
ATOM 735 C CA . LEU A 1 91 ? -7.155 -0.922 6.591 1.00 95.19 91 LEU A CA 1
ATOM 736 C C . LEU A 1 91 ? -8.192 -0.867 5.466 1.00 95.19 91 LEU A C 1
ATOM 738 O O . LEU A 1 91 ? -8.168 0.059 4.649 1.00 95.19 91 LEU A O 1
ATOM 742 N N . TYR A 1 92 ? -9.099 -1.846 5.411 1.00 93.44 92 TYR A N 1
ATOM 743 C CA . TYR A 1 92 ? -10.186 -1.847 4.434 1.00 93.44 92 TYR A CA 1
ATOM 744 C C . TYR A 1 92 ? -11.105 -0.644 4.638 1.00 93.44 92 TYR A C 1
ATOM 746 O O . TYR A 1 92 ? -11.449 0.042 3.675 1.00 93.44 92 TYR A O 1
ATOM 754 N N . ASN A 1 93 ? -11.471 -0.357 5.888 1.00 94.06 93 ASN A N 1
ATOM 755 C CA . ASN A 1 93 ? -12.306 0.785 6.240 1.00 94.06 93 ASN A CA 1
ATOM 756 C C . ASN A 1 93 ? -11.645 2.095 5.808 1.00 94.06 93 ASN A C 1
ATOM 758 O O . ASN A 1 93 ? -12.294 2.920 5.164 1.00 94.06 93 ASN A O 1
ATOM 762 N N . LEU A 1 94 ? -10.347 2.256 6.076 1.00 94.12 94 LEU A N 1
ATOM 763 C CA . LEU A 1 94 ? -9.589 3.425 5.643 1.00 94.12 94 LEU A CA 1
ATOM 764 C C . LEU A 1 94 ? -9.620 3.581 4.115 1.00 94.12 94 LEU A C 1
ATOM 766 O O . LEU A 1 94 ? -9.961 4.657 3.623 1.00 94.12 94 LEU A O 1
ATOM 770 N N . LEU A 1 95 ? -9.340 2.506 3.371 1.00 93.62 95 LEU A N 1
ATOM 771 C CA . LEU A 1 95 ? -9.380 2.489 1.905 1.00 93.62 95 LEU A CA 1
ATOM 772 C C . LEU A 1 95 ? -10.780 2.775 1.342 1.00 93.62 95 LEU A C 1
ATOM 774 O O . LEU A 1 95 ? -10.910 3.436 0.314 1.00 93.62 95 LEU A O 1
ATOM 778 N N . ASN A 1 96 ? -11.834 2.263 1.974 1.00 89.69 96 ASN A N 1
ATOM 779 C CA . ASN A 1 96 ? -13.191 2.358 1.442 1.00 89.69 96 ASN A CA 1
ATOM 780 C C . ASN A 1 96 ? -13.874 3.696 1.761 1.00 89.69 96 ASN A C 1
ATOM 782 O O . ASN A 1 96 ? -14.705 4.150 0.974 1.00 89.69 96 ASN A O 1
ATOM 786 N N . LEU A 1 97 ? -13.540 4.311 2.899 1.00 90.56 97 LEU A N 1
ATOM 787 C CA . LEU A 1 97 ? -14.123 5.581 3.347 1.00 90.56 97 LEU A CA 1
ATOM 788 C C . LEU A 1 97 ? -13.443 6.808 2.739 1.00 90.56 97 LEU A C 1
ATOM 790 O O . LEU A 1 97 ? -14.034 7.886 2.748 1.00 90.56 97 LEU A O 1
ATOM 794 N N . ASN A 1 98 ? -12.223 6.656 2.225 1.00 90.06 98 ASN A N 1
ATOM 795 C CA . ASN A 1 98 ? -11.431 7.764 1.714 1.00 90.06 98 ASN A CA 1
ATOM 796 C C . ASN A 1 98 ? -11.054 7.539 0.255 1.00 90.06 98 ASN A C 1
ATOM 798 O O . ASN A 1 98 ? -10.731 6.426 -0.166 1.00 90.06 98 ASN A O 1
ATOM 802 N N . ASP A 1 99 ? -11.065 8.628 -0.501 1.00 89.94 99 ASP A N 1
ATOM 803 C CA . ASP A 1 99 ? -10.592 8.637 -1.873 1.00 89.94 99 ASP A CA 1
ATOM 804 C C . ASP A 1 99 ? -9.064 8.743 -1.928 1.00 89.94 99 ASP A C 1
ATOM 806 O O . ASP A 1 99 ? -8.414 9.243 -1.013 1.00 89.94 99 ASP A O 1
ATOM 810 N N . HIS A 1 100 ? -8.501 8.250 -3.031 1.00 94.06 100 HIS A N 1
ATOM 811 C CA . HIS A 1 100 ? -7.072 8.292 -3.366 1.00 94.06 100 HIS A CA 1
ATOM 812 C C . HIS A 1 100 ? -6.168 7.496 -2.419 1.00 94.06 100 HIS A C 1
ATOM 814 O O . HIS A 1 100 ? -4.968 7.766 -2.319 1.00 94.06 100 HIS A O 1
ATOM 820 N N . ILE A 1 101 ? -6.725 6.458 -1.788 1.00 95.69 101 ILE A N 1
ATOM 821 C CA . ILE A 1 101 ? -5.985 5.527 -0.933 1.00 95.69 101 ILE A CA 1
ATOM 822 C C . ILE A 1 101 ? -5.657 4.237 -1.677 1.00 95.69 101 ILE A C 1
ATOM 824 O O . ILE A 1 101 ? -6.469 3.672 -2.414 1.00 95.69 101 ILE A O 1
ATOM 828 N N . MET A 1 102 ? -4.443 3.754 -1.451 1.00 95.44 102 MET A N 1
ATOM 829 C CA . MET A 1 102 ? -3.927 2.482 -1.920 1.00 95.44 102 MET A CA 1
ATOM 830 C C . MET A 1 102 ? -3.325 1.713 -0.743 1.00 95.44 102 MET A C 1
ATOM 832 O O . MET A 1 102 ? -2.577 2.283 0.039 1.00 95.44 102 MET A O 1
ATOM 836 N N . VAL A 1 103 ? -3.623 0.422 -0.624 1.00 94.50 103 VAL A N 1
ATOM 837 C CA . VAL A 1 103 ? -3.016 -0.484 0.361 1.00 94.50 103 VAL A CA 1
ATOM 838 C C . VAL A 1 103 ? -2.239 -1.554 -0.397 1.00 94.50 103 VAL A C 1
ATOM 840 O O . VAL A 1 103 ? -2.790 -2.211 -1.278 1.00 94.50 103 VAL A O 1
ATOM 843 N N . LEU A 1 104 ? -0.960 -1.714 -0.075 1.00 92.44 104 LEU A N 1
ATOM 844 C CA . LEU A 1 104 ? -0.020 -2.642 -0.690 1.00 92.44 104 LEU A CA 1
ATOM 845 C C . LEU A 1 104 ? 0.538 -3.610 0.352 1.00 92.44 104 LEU A C 1
ATOM 847 O O . LEU A 1 104 ? 1.189 -3.209 1.312 1.00 92.44 104 LEU A O 1
ATOM 851 N N . PHE A 1 105 ? 0.347 -4.893 0.092 1.00 89.06 105 PHE A N 1
ATOM 852 C CA . PHE A 1 105 ? 0.940 -6.024 0.784 1.00 89.06 105 PHE A CA 1
ATOM 853 C C . PHE A 1 105 ? 2.081 -6.560 -0.084 1.00 89.06 105 PHE A C 1
ATOM 855 O O . PHE A 1 105 ? 1.865 -7.008 -1.213 1.00 89.06 105 PHE A O 1
ATOM 862 N N . VAL A 1 106 ? 3.313 -6.458 0.406 1.00 85.69 106 VAL A N 1
ATOM 863 C CA . VAL A 1 106 ? 4.528 -6.772 -0.358 1.00 85.69 106 VAL A CA 1
ATOM 864 C C . VAL A 1 106 ? 5.200 -8.030 0.190 1.00 85.69 106 VAL A C 1
ATOM 866 O O . VAL A 1 106 ? 5.136 -8.296 1.386 1.00 85.69 106 VAL A O 1
ATOM 869 N N . ASP A 1 107 ? 5.795 -8.824 -0.703 1.00 80.56 107 ASP A N 1
ATOM 870 C CA . ASP A 1 107 ? 6.219 -10.218 -0.483 1.00 80.56 107 ASP A CA 1
ATOM 871 C C . ASP A 1 107 ? 5.154 -11.048 0.251 1.00 80.56 107 ASP A C 1
ATOM 873 O O . ASP A 1 107 ? 5.426 -11.839 1.159 1.00 80.56 107 ASP A O 1
ATOM 877 N N . ALA A 1 108 ? 3.895 -10.826 -0.119 1.00 69.56 108 ALA A N 1
ATOM 878 C CA . ALA A 1 108 ? 2.775 -11.426 0.564 1.00 69.56 108 ALA A CA 1
ATOM 879 C C . ALA A 1 108 ? 2.549 -12.856 0.045 1.00 69.56 108 ALA A C 1
ATOM 881 O O . ALA A 1 108 ? 2.087 -13.117 -1.069 1.00 69.56 108 ALA A O 1
ATOM 882 N N . LYS A 1 109 ? 2.946 -13.806 0.890 1.00 72.88 109 LYS A N 1
ATOM 883 C CA . LYS A 1 109 ? 2.718 -15.244 0.744 1.00 72.88 109 LYS A CA 1
ATOM 884 C C . LYS A 1 109 ? 1.647 -15.650 1.750 1.00 72.88 109 LYS A C 1
ATOM 886 O O . LYS A 1 109 ? 1.643 -15.135 2.862 1.00 72.88 109 LYS A O 1
ATOM 891 N N . ASN A 1 110 ? 0.805 -16.619 1.387 1.00 68.88 110 ASN A N 1
ATOM 892 C CA . ASN A 1 110 ? -0.174 -17.229 2.295 1.00 68.88 110 ASN A CA 1
ATOM 893 C C . ASN A 1 110 ? -1.162 -16.211 2.908 1.00 68.88 110 ASN A C 1
ATOM 895 O O . ASN A 1 110 ? -1.081 -15.880 4.080 1.00 68.88 110 ASN A O 1
ATOM 899 N N . TYR A 1 111 ? -2.110 -15.717 2.115 1.00 75.50 111 TYR A N 1
ATOM 900 C CA . TYR A 1 111 ? -3.039 -14.636 2.475 1.00 75.50 111 TYR A CA 1
ATOM 901 C C . TYR A 1 111 ? -4.151 -15.011 3.478 1.00 75.50 111 TYR A C 1
ATOM 903 O O . TYR A 1 111 ? -5.246 -14.451 3.438 1.00 75.50 111 TYR A O 1
ATOM 911 N N . ASN A 1 112 ? -3.897 -15.933 4.408 1.00 81.56 112 ASN A N 1
ATOM 912 C CA . ASN A 1 112 ? -4.909 -16.388 5.369 1.00 81.56 112 ASN A CA 1
ATOM 913 C C . ASN A 1 112 ? -5.421 -15.258 6.276 1.00 81.56 112 ASN A C 1
ATOM 915 O O . ASN A 1 112 ? -6.534 -15.341 6.780 1.00 81.56 112 ASN A O 1
ATOM 919 N N . PHE A 1 113 ? -4.654 -14.179 6.464 1.00 85.06 113 PHE A N 1
ATOM 920 C CA . PHE A 1 113 ? -5.125 -13.005 7.206 1.00 85.06 113 PHE A CA 1
ATOM 921 C C . PHE A 1 113 ? -6.241 -12.227 6.491 1.00 85.06 113 PHE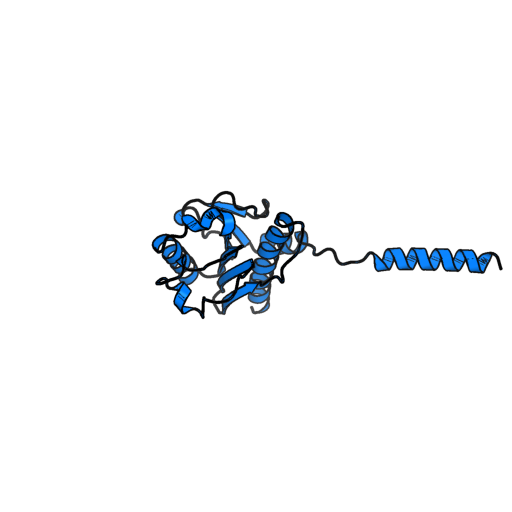 A C 1
ATOM 923 O O . PHE A 1 113 ? -6.951 -11.473 7.149 1.00 85.06 113 PHE A O 1
ATOM 930 N N . PHE A 1 114 ? -6.449 -12.420 5.182 1.00 86.44 114 PHE A N 1
ATOM 931 C CA . PHE A 1 114 ? -7.638 -11.894 4.509 1.00 86.44 114 PHE A CA 1
ATOM 932 C C . PHE A 1 114 ? -8.881 -12.734 4.777 1.00 86.44 114 PHE A C 1
ATOM 934 O O . PHE A 1 114 ? -9.989 -12.230 4.597 1.00 86.44 114 PHE A O 1
ATOM 941 N N . GLU A 1 115 ? -8.738 -13.987 5.211 1.00 84.62 115 GLU A N 1
ATOM 942 C CA . GLU A 1 115 ? -9.872 -14.875 5.425 1.00 84.62 115 GLU A CA 1
ATOM 943 C C . GLU A 1 115 ? -10.868 -14.270 6.422 1.00 84.62 115 GLU A C 1
ATOM 945 O O . GLU A 1 115 ? -10.529 -13.889 7.545 1.00 84.62 115 GLU A O 1
ATOM 950 N N . SER A 1 116 ? 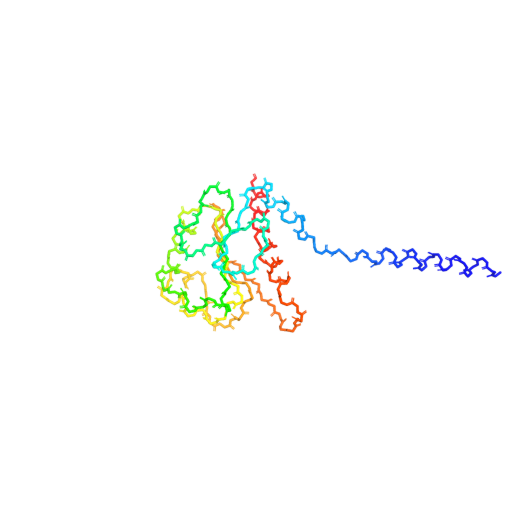-12.140 -14.238 6.019 1.00 84.81 116 SER A N 1
ATOM 951 C CA . SER A 1 116 ? -13.231 -13.592 6.762 1.00 84.81 116 SER A CA 1
ATOM 952 C C . SER A 1 116 ? -13.135 -12.065 6.899 1.00 84.81 116 SER A C 1
ATOM 954 O O . SER A 1 116 ? -13.887 -11.514 7.691 1.00 84.81 116 SER A O 1
ATOM 956 N N . THR A 1 117 ? -12.269 -11.385 6.146 1.00 88.12 117 THR A N 1
ATOM 957 C CA . THR A 1 117 ? -12.224 -9.912 6.081 1.00 88.12 117 THR A CA 1
ATOM 958 C C . THR A 1 117 ? -12.874 -9.418 4.782 1.00 88.12 117 THR A C 1
ATOM 960 O O . THR A 1 117 ? -12.981 -10.189 3.820 1.00 88.12 117 THR A O 1
ATOM 963 N N . PRO A 1 118 ? -13.279 -8.140 4.679 1.00 86.31 118 PRO A N 1
ATOM 964 C CA . PRO A 1 118 ? -13.845 -7.598 3.444 1.00 86.31 118 PRO A CA 1
ATOM 965 C C . PRO A 1 118 ? -12.927 -7.731 2.218 1.00 86.31 118 PRO A C 1
ATOM 967 O O . PRO A 1 118 ? -13.429 -7.927 1.112 1.00 86.31 118 PRO A O 1
ATOM 970 N N . PHE A 1 119 ? -11.599 -7.724 2.400 1.00 86.19 119 PHE A N 1
ATOM 971 C CA . PHE A 1 119 ? -10.643 -7.934 1.305 1.00 86.19 119 PHE A CA 1
ATOM 972 C C . PHE A 1 119 ? -10.750 -9.324 0.656 1.00 86.19 119 PHE A C 1
ATOM 974 O O . PHE A 1 119 ? -10.487 -9.448 -0.540 1.00 86.19 119 PHE A O 1
ATOM 981 N N . ALA A 1 120 ? -11.189 -10.364 1.379 1.00 81.06 120 ALA A N 1
ATOM 982 C CA . ALA A 1 120 ? -11.375 -11.697 0.790 1.00 81.06 120 ALA A CA 1
ATOM 983 C C . ALA A 1 120 ? -12.488 -11.745 -0.269 1.00 81.06 120 ALA A C 1
ATOM 985 O O . ALA A 1 120 ? -12.473 -12.620 -1.135 1.00 81.06 120 ALA A O 1
ATOM 986 N N . ASN A 1 121 ? -13.434 -10.801 -0.235 1.00 73.31 121 ASN A N 1
ATOM 987 C CA . ASN A 1 121 ? -14.556 -10.758 -1.174 1.00 73.31 121 ASN A CA 1
ATOM 988 C C . ASN A 1 121 ? -14.205 -10.082 -2.513 1.00 73.31 121 ASN A C 1
ATOM 990 O O . ASN A 1 121 ? -15.017 -10.105 -3.437 1.00 73.31 121 ASN A O 1
ATOM 994 N N . GLU A 1 122 ? -13.013 -9.492 -2.644 1.00 72.50 122 GLU A N 1
ATOM 995 C CA . GLU A 1 122 ? -12.634 -8.681 -3.809 1.00 72.50 122 GLU A CA 1
ATOM 996 C C . GLU A 1 122 ? -12.073 -9.514 -4.995 1.00 72.50 122 GLU A C 1
ATOM 998 O O . GLU A 1 122 ? -12.140 -9.035 -6.128 1.00 72.50 122 GLU A O 1
ATOM 1003 N N . LYS A 1 123 ? -11.577 -10.756 -4.787 1.00 63.62 123 LYS A N 1
ATOM 1004 C CA . LYS A 1 123 ? -11.425 -11.896 -5.751 1.00 63.62 123 LYS A CA 1
ATOM 1005 C C . LYS A 1 123 ? -10.483 -12.998 -5.211 1.00 63.62 123 LYS A C 1
ATOM 1007 O O . LYS A 1 123 ? -9.645 -12.733 -4.367 1.00 63.62 123 LYS A O 1
ATOM 1012 N N . ASN A 1 124 ? -10.631 -14.222 -5.748 1.00 52.19 124 ASN A N 1
ATOM 1013 C CA . ASN A 1 124 ? -9.966 -15.502 -5.412 1.00 52.19 124 ASN A CA 1
ATOM 1014 C C . ASN A 1 124 ? -8.521 -15.435 -4.866 1.00 52.19 124 ASN A C 1
ATOM 1016 O O . ASN A 1 124 ? -7.572 -15.226 -5.619 1.00 52.19 124 ASN A O 1
ATOM 1020 N N . TYR A 1 125 ? -8.358 -15.797 -3.593 1.00 61.81 125 TYR A N 1
ATOM 1021 C CA . TYR A 1 125 ? -7.080 -15.832 -2.880 1.00 61.81 125 TYR A CA 1
ATOM 1022 C C . TYR A 1 125 ? -6.652 -17.241 -2.478 1.00 61.81 125 TYR A C 1
ATOM 1024 O O . TYR A 1 125 ? -6.730 -17.549 -1.301 1.00 61.81 125 TYR A O 1
ATOM 1032 N N . TYR A 1 126 ? -6.173 -18.105 -3.383 1.00 50.66 126 TYR A N 1
ATOM 1033 C CA . TYR A 1 126 ? -5.620 -19.397 -2.918 1.00 50.66 126 TYR A CA 1
ATOM 1034 C C . TYR A 1 126 ? -4.422 -19.973 -3.689 1.00 50.66 126 TYR A C 1
ATOM 1036 O O . TYR A 1 126 ? -3.842 -20.937 -3.201 1.00 50.66 126 TYR A O 1
ATOM 1044 N N . GLU A 1 127 ? -3.975 -19.406 -4.822 1.00 51.06 127 GLU A N 1
ATOM 1045 C CA . GLU A 1 127 ? -2.974 -20.120 -5.650 1.00 51.06 127 GLU A CA 1
ATOM 1046 C C . GLU A 1 127 ? -1.747 -19.324 -6.126 1.00 51.06 127 GLU A C 1
ATOM 1048 O O . GLU A 1 127 ? -0.805 -19.937 -6.621 1.00 51.06 127 GLU A O 1
ATOM 1053 N N . ASN A 1 128 ? -1.671 -18.002 -5.926 1.00 50.84 128 ASN A N 1
ATOM 1054 C CA . ASN A 1 128 ? -0.547 -17.208 -6.442 1.00 50.84 128 ASN A CA 1
ATOM 1055 C C . ASN A 1 128 ? 0.256 -16.510 -5.336 1.00 50.84 128 ASN A C 1
ATOM 1057 O O . ASN A 1 128 ? -0.280 -15.769 -4.514 1.00 50.84 128 ASN A O 1
ATOM 1061 N N . VAL A 1 129 ? 1.574 -16.723 -5.353 1.00 57.81 129 VAL A N 1
ATOM 1062 C CA . VAL A 1 129 ? 2.544 -15.884 -4.639 1.00 57.81 129 VAL A CA 1
ATOM 1063 C C . VAL A 1 129 ? 2.718 -14.602 -5.450 1.00 57.81 129 VAL A C 1
ATOM 1065 O O . VAL A 1 129 ? 3.384 -14.610 -6.485 1.00 57.81 129 VAL A O 1
ATOM 1068 N N . SER A 1 130 ? 2.111 -13.508 -4.994 1.00 62.31 130 SER A N 1
ATOM 1069 C CA . SER A 1 130 ? 2.339 -12.179 -5.566 1.00 62.31 130 SER A CA 1
ATOM 1070 C C . SER A 1 130 ? 3.416 -11.445 -4.781 1.00 62.31 130 SER A C 1
ATOM 1072 O O . SER A 1 130 ? 3.433 -11.450 -3.554 1.00 62.31 130 SER A O 1
ATOM 1074 N N . TYR A 1 131 ? 4.321 -10.793 -5.504 1.00 74.12 131 TYR A N 1
ATOM 1075 C CA . TYR A 1 131 ? 5.368 -9.973 -4.904 1.00 74.12 131 TYR A CA 1
ATOM 1076 C C . TYR A 1 131 ? 4.816 -8.638 -4.404 1.00 74.12 131 TYR A C 1
ATOM 1078 O O . TYR A 1 131 ? 5.239 -8.151 -3.366 1.00 74.12 131 TYR A O 1
ATOM 1086 N N . VAL A 1 132 ? 3.849 -8.060 -5.116 1.00 80.75 132 VAL A N 1
ATOM 1087 C CA . VAL A 1 132 ? 2.996 -6.979 -4.611 1.00 80.75 132 VAL A CA 1
ATOM 1088 C C . VAL A 1 132 ? 1.561 -7.402 -4.858 1.00 80.75 132 VAL A C 1
ATOM 1090 O O . VAL A 1 132 ? 1.199 -7.686 -6.000 1.00 80.75 132 VAL A O 1
ATOM 1093 N N . HIS A 1 133 ? 0.754 -7.410 -3.811 1.00 86.19 133 HIS A N 1
ATOM 1094 C CA . HIS A 1 133 ? -0.694 -7.451 -3.909 1.00 86.19 133 HIS A CA 1
ATOM 1095 C C . HIS A 1 133 ? -1.241 -6.173 -3.293 1.00 86.19 133 HIS A C 1
ATOM 1097 O O . HIS A 1 133 ? -0.779 -5.746 -2.241 1.00 86.19 133 HIS A O 1
ATOM 1103 N N . GLY A 1 134 ? -2.218 -5.535 -3.913 1.00 88.94 134 GLY A N 1
ATOM 1104 C CA . GLY A 1 134 ? -2.813 -4.361 -3.313 1.00 88.94 134 GLY A CA 1
ATOM 1105 C C . GLY A 1 134 ? -4.190 -4.021 -3.820 1.00 88.94 134 GLY A C 1
ATOM 1106 O O . GLY A 1 134 ? -4.647 -4.501 -4.853 1.00 88.94 134 GLY A O 1
ATOM 1107 N N . PHE A 1 135 ? -4.811 -3.120 -3.087 1.00 92.12 135 PHE A N 1
ATOM 1108 C CA . PHE A 1 135 ? -6.138 -2.600 -3.341 1.00 92.12 135 PHE A CA 1
ATOM 1109 C C . PHE A 1 135 ? -6.048 -1.088 -3.421 1.00 92.12 135 PHE A C 1
ATOM 1111 O O . PHE A 1 135 ? -5.217 -0.476 -2.751 1.00 92.12 135 PHE A O 1
ATOM 1118 N N . TYR A 1 136 ? -6.887 -0.463 -4.234 1.00 93.25 136 TYR A N 1
ATOM 1119 C CA . TYR A 1 136 ? -6.932 0.993 -4.305 1.00 93.25 136 TYR A CA 1
ATOM 1120 C C . TYR A 1 136 ? -8.354 1.501 -4.519 1.00 93.25 136 TYR A C 1
ATOM 1122 O O . TYR A 1 136 ? -9.163 0.841 -5.174 1.00 93.25 136 TYR A O 1
ATOM 1130 N N . ASN A 1 137 ? -8.630 2.693 -3.991 1.00 92.25 137 ASN A N 1
ATOM 1131 C CA . ASN A 1 137 ? -9.872 3.433 -4.174 1.00 92.25 137 ASN A CA 1
ATOM 1132 C C . ASN A 1 137 ? -9.579 4.859 -4.645 1.00 92.25 137 ASN A C 1
ATOM 1134 O O . ASN A 1 137 ? -9.158 5.699 -3.857 1.00 92.25 137 ASN A O 1
ATOM 1138 N N . PHE A 1 138 ? -9.748 5.132 -5.937 1.00 89.12 138 PHE A N 1
ATOM 1139 C CA . PHE A 1 138 ? -9.454 6.439 -6.526 1.00 89.12 138 PHE A CA 1
ATOM 1140 C C . PHE A 1 138 ? -10.715 7.012 -7.199 1.00 89.12 138 PHE A C 1
ATOM 1142 O O . PHE A 1 138 ? -10.753 7.071 -8.427 1.00 89.12 138 PHE A O 1
ATOM 1149 N N . SER A 1 139 ? -11.737 7.362 -6.395 1.00 75.19 139 SER A N 1
ATOM 1150 C CA . SER A 1 139 ? -13.043 8.022 -6.682 1.00 75.19 139 SER A CA 1
ATOM 1151 C C . SER A 1 139 ? -13.939 7.438 -7.796 1.00 75.19 139 SER A C 1
ATOM 1153 O O . SER A 1 139 ? -15.160 7.426 -7.678 1.00 75.19 139 SER A O 1
ATOM 1155 N N . SER A 1 140 ? -13.368 6.943 -8.888 1.00 62.12 140 SER A N 1
ATOM 1156 C CA . SER A 1 140 ? -14.028 6.344 -10.052 1.00 62.12 140 SER A CA 1
ATOM 1157 C C . SER A 1 140 ? -13.464 4.966 -10.409 1.00 62.12 140 SER A C 1
ATOM 1159 O O . SER A 1 140 ? -14.078 4.226 -11.178 1.00 62.12 140 SER A O 1
ATOM 1161 N N . VAL A 1 141 ? -12.313 4.595 -9.839 1.00 65.31 141 VAL A N 1
ATOM 1162 C CA . VAL A 1 141 ? -11.668 3.302 -10.074 1.00 65.31 141 VAL A CA 1
ATOM 1163 C C . VAL A 1 141 ? -11.310 2.668 -8.735 1.00 65.31 141 VAL A C 1
ATOM 1165 O O . VAL A 1 141 ? -10.365 3.090 -8.066 1.00 65.31 141 VAL A O 1
ATOM 1168 N N . LYS A 1 142 ? -12.056 1.622 -8.372 1.00 82.50 142 LYS A N 1
ATOM 1169 C CA . LYS A 1 142 ? -11.657 0.647 -7.355 1.00 82.50 142 LYS A CA 1
ATOM 1170 C C . LYS A 1 142 ? -11.095 -0.579 -8.049 1.00 82.50 142 LYS A C 1
ATOM 1172 O O . LYS A 1 142 ? -11.572 -0.962 -9.120 1.00 82.50 142 LYS A O 1
ATOM 1177 N N . GLY A 1 143 ? -10.068 -1.182 -7.477 1.00 84.38 143 GLY A N 1
ATOM 1178 C CA . GLY A 1 143 ? -9.532 -2.394 -8.066 1.00 84.38 143 GLY A CA 1
ATOM 1179 C C . GLY A 1 143 ? -8.400 -3.022 -7.289 1.00 84.38 143 GLY A C 1
ATOM 1180 O O . GLY A 1 143 ? -7.897 -2.483 -6.304 1.00 84.38 143 GLY A O 1
ATOM 1181 N N . ILE A 1 144 ? -8.003 -4.174 -7.810 1.00 86.06 144 ILE A N 1
ATOM 1182 C CA . ILE A 1 144 ? -6.882 -4.964 -7.330 1.00 86.06 144 ILE A CA 1
ATOM 1183 C C . ILE A 1 144 ? -5.672 -4.691 -8.224 1.00 86.06 144 ILE A C 1
ATOM 1185 O O . ILE A 1 144 ? -5.789 -4.503 -9.443 1.00 86.06 144 ILE A O 1
ATOM 1189 N N . VAL A 1 145 ? -4.491 -4.667 -7.621 1.00 85.69 145 VAL A N 1
ATOM 1190 C CA . VAL A 1 145 ? -3.214 -4.708 -8.318 1.00 85.69 145 VAL A CA 1
ATOM 1191 C C . VAL A 1 145 ? -2.405 -5.906 -7.848 1.00 85.69 145 VAL A C 1
ATOM 1193 O O . VAL A 1 145 ? -2.224 -6.121 -6.658 1.00 85.69 145 VAL A O 1
ATOM 1196 N N . GLU A 1 146 ? -1.884 -6.659 -8.807 1.00 81.50 146 GLU A N 1
ATOM 1197 C CA . GLU A 1 146 ? -1.004 -7.793 -8.561 1.00 81.50 146 GLU A CA 1
ATOM 1198 C C . GLU A 1 146 ? 0.246 -7.648 -9.419 1.00 81.50 146 GLU A C 1
ATOM 1200 O O . GLU A 1 146 ? 0.170 -7.368 -10.620 1.00 81.50 146 GLU A O 1
ATOM 1205 N N . ILE A 1 147 ? 1.405 -7.852 -8.803 1.00 77.69 147 ILE A N 1
ATOM 1206 C CA . ILE A 1 147 ? 2.686 -7.991 -9.488 1.00 77.69 147 ILE A CA 1
ATOM 1207 C C . ILE A 1 147 ? 3.252 -9.349 -9.100 1.00 77.69 147 ILE A C 1
ATOM 1209 O O . ILE A 1 147 ? 3.689 -9.559 -7.970 1.00 77.69 147 ILE A O 1
ATOM 1213 N N . ASN A 1 148 ? 3.251 -10.269 -10.061 1.00 73.75 148 ASN A N 1
ATOM 1214 C CA . ASN A 1 148 ? 3.864 -11.586 -9.935 1.00 73.75 148 ASN A CA 1
ATOM 1215 C C . ASN A 1 148 ? 5.246 -11.537 -10.602 1.00 73.75 148 ASN A C 1
ATOM 1217 O O . ASN A 1 148 ? 5.339 -11.219 -11.789 1.00 73.75 148 ASN A O 1
ATOM 1221 N N . TYR A 1 149 ? 6.318 -11.844 -9.868 1.00 63.41 149 TYR A N 1
ATOM 1222 C CA . TYR A 1 149 ? 7.638 -12.054 -10.470 1.00 63.41 149 TYR A CA 1
ATOM 1223 C C . TYR A 1 149 ? 7.894 -13.552 -10.647 1.00 63.41 149 TYR A C 1
ATOM 1225 O O . TYR A 1 149 ? 7.726 -14.336 -9.716 1.00 63.41 149 TYR A O 1
ATOM 1233 N N . GLY A 1 150 ? 8.337 -13.945 -11.844 1.00 53.16 150 GLY A N 1
ATOM 1234 C CA . GLY A 1 150 ? 8.971 -15.244 -12.051 1.00 53.16 150 GLY A CA 1
ATOM 1235 C C . GLY A 1 150 ? 10.285 -15.291 -11.266 1.00 53.16 150 GLY A C 1
ATOM 1236 O O . GLY A 1 150 ? 11.097 -14.375 -11.376 1.00 53.16 150 GLY A O 1
ATOM 1237 N N . LEU A 1 151 ? 10.442 -16.322 -10.437 1.00 44.44 151 LEU A N 1
ATOM 1238 C CA . LEU A 1 151 ? 11.554 -16.543 -9.507 1.00 44.44 151 LEU A CA 1
ATOM 1239 C C . LEU A 1 151 ? 12.948 -16.341 -10.135 1.00 44.44 151 LEU A C 1
ATOM 1241 O O . LEU A 1 151 ? 13.160 -16.654 -11.304 1.00 44.44 151 LEU A O 1
ATOM 1245 N N . THR A 1 152 ? 13.895 -15.943 -9.275 1.00 41.72 152 THR A N 1
ATOM 1246 C CA . THR A 1 152 ? 15.355 -15.738 -9.446 1.00 41.72 152 THR A CA 1
ATOM 1247 C C . THR A 1 152 ? 15.805 -14.325 -9.818 1.00 41.72 152 THR A C 1
ATOM 1249 O O . THR A 1 152 ? 16.079 -14.023 -10.972 1.00 41.72 152 THR A O 1
ATOM 1252 N N . PHE A 1 153 ? 15.971 -13.456 -8.813 1.00 48.19 153 PHE A N 1
ATOM 1253 C CA . PHE A 1 153 ? 16.748 -12.228 -8.982 1.00 48.19 153 PHE A CA 1
ATOM 1254 C C . PHE A 1 153 ? 17.497 -11.827 -7.708 1.00 48.19 153 PHE A C 1
ATOM 1256 O O . PHE A 1 153 ? 16.896 -11.356 -6.749 1.00 48.19 153 PHE A O 1
ATOM 1263 N N . ASP A 1 154 ? 18.824 -11.912 -7.765 1.00 41.81 154 ASP A N 1
ATOM 1264 C CA . ASP A 1 154 ? 19.734 -11.395 -6.745 1.00 41.81 154 ASP A CA 1
ATOM 1265 C C . ASP A 1 154 ? 19.660 -9.852 -6.705 1.00 41.81 154 ASP A C 1
ATOM 1267 O O . ASP A 1 154 ? 19.911 -9.173 -7.709 1.00 41.81 154 ASP A O 1
ATOM 1271 N N . GLY A 1 155 ? 19.258 -9.291 -5.558 1.00 49.59 155 GLY A N 1
ATOM 1272 C CA . GLY A 1 155 ? 19.188 -7.842 -5.297 1.00 49.59 155 GLY A CA 1
ATOM 1273 C C . GLY A 1 155 ? 17.797 -7.332 -4.895 1.00 49.59 155 GLY A C 1
ATOM 1274 O O . GLY A 1 155 ? 17.240 -6.467 -5.573 1.00 49.59 155 GLY A O 1
ATOM 1275 N N . GLU A 1 156 ? 17.235 -7.876 -3.813 1.00 55.97 156 GLU A N 1
ATOM 1276 C CA . GLU A 1 156 ? 15.819 -7.749 -3.421 1.00 55.97 156 GLU A CA 1
ATOM 1277 C C . GLU A 1 156 ? 15.388 -6.318 -3.019 1.00 55.97 156 GLU A C 1
ATOM 1279 O O . GLU A 1 156 ? 14.356 -5.830 -3.484 1.00 55.97 156 GLU A O 1
ATOM 1284 N N . GLY A 1 157 ? 16.196 -5.587 -2.239 1.00 59.56 157 GLY A N 1
ATOM 1285 C CA . GLY A 1 157 ? 15.765 -4.322 -1.615 1.00 59.56 157 GLY A CA 1
ATOM 1286 C C . GLY A 1 157 ? 15.536 -3.137 -2.571 1.00 59.56 157 GLY A C 1
ATOM 1287 O O . GLY A 1 157 ? 14.565 -2.393 -2.437 1.00 59.56 157 GLY A O 1
ATOM 1288 N N . SER A 1 158 ? 16.383 -2.945 -3.590 1.00 61.88 158 SER A N 1
ATOM 1289 C CA . SER A 1 158 ? 16.221 -1.819 -4.533 1.00 61.88 158 SER A CA 1
ATOM 1290 C C . SER A 1 158 ? 15.043 -2.022 -5.492 1.00 61.88 158 SER A C 1
ATOM 1292 O O . SER A 1 158 ? 14.363 -1.064 -5.865 1.00 61.88 158 SER A O 1
ATOM 1294 N N . LYS A 1 159 ? 14.757 -3.277 -5.853 1.00 67.12 159 LYS A N 1
ATOM 1295 C CA . LYS A 1 159 ? 13.615 -3.649 -6.696 1.00 67.12 159 LYS A CA 1
ATOM 1296 C C . LYS A 1 159 ? 12.300 -3.597 -5.926 1.00 67.12 159 LYS A C 1
ATOM 1298 O O . LYS A 1 159 ? 11.298 -3.188 -6.503 1.00 67.12 159 LYS A O 1
ATOM 1303 N N . PHE A 1 160 ? 12.311 -3.940 -4.637 1.00 73.00 160 PHE A N 1
ATOM 1304 C CA . PHE A 1 160 ? 11.182 -3.758 -3.719 1.00 73.00 160 PHE A CA 1
ATOM 1305 C C . PHE A 1 160 ? 10.712 -2.301 -3.683 1.00 73.00 160 PHE A C 1
ATOM 1307 O O . PHE A 1 160 ? 9.564 -2.004 -4.019 1.00 73.00 160 PHE A O 1
ATOM 1314 N N . LYS A 1 161 ? 11.639 -1.381 -3.386 1.00 78.44 161 LYS A N 1
ATOM 1315 C CA . LYS A 1 161 ? 11.369 0.062 -3.370 1.00 78.44 161 LYS A CA 1
ATOM 1316 C C . LYS A 1 161 ? 10.821 0.544 -4.710 1.00 78.44 161 LYS A C 1
ATOM 1318 O O . LYS A 1 161 ? 9.823 1.259 -4.748 1.00 78.44 161 LYS A O 1
ATOM 1323 N N . TYR A 1 162 ? 11.430 0.105 -5.811 1.00 78.88 162 TYR A N 1
ATOM 1324 C CA . TYR A 1 162 ? 10.961 0.467 -7.144 1.00 78.88 162 TYR A CA 1
ATOM 1325 C C . TYR A 1 162 ? 9.549 -0.057 -7.445 1.00 78.88 162 TYR A C 1
ATOM 1327 O O . TYR A 1 162 ? 8.724 0.689 -7.965 1.00 78.88 162 TYR A O 1
ATOM 1335 N N . ALA A 1 163 ? 9.245 -1.311 -7.103 1.00 81.44 163 ALA A N 1
ATOM 1336 C CA . ALA A 1 163 ? 7.933 -1.899 -7.352 1.00 81.44 163 ALA A CA 1
ATOM 1337 C C . ALA A 1 163 ? 6.825 -1.116 -6.637 1.00 81.44 163 ALA A C 1
ATOM 1339 O O . ALA A 1 163 ? 5.807 -0.806 -7.254 1.00 81.44 163 ALA A O 1
ATOM 1340 N N . ILE A 1 164 ? 7.041 -0.722 -5.379 1.00 87.19 164 ILE A N 1
ATOM 1341 C CA . ILE A 1 164 ? 6.102 0.118 -4.622 1.00 87.19 164 ILE A CA 1
ATOM 1342 C C . ILE A 1 164 ? 5.895 1.465 -5.322 1.00 87.19 164 ILE A C 1
ATOM 1344 O O . ILE A 1 164 ? 4.757 1.835 -5.625 1.00 87.19 164 ILE A O 1
ATOM 1348 N N . ILE A 1 165 ? 6.991 2.173 -5.616 1.00 88.38 165 ILE A N 1
ATOM 1349 C CA . ILE A 1 165 ? 6.952 3.513 -6.216 1.00 88.38 165 ILE A CA 1
ATOM 1350 C C . ILE A 1 165 ? 6.272 3.481 -7.580 1.00 88.38 165 ILE A C 1
ATOM 1352 O O . ILE A 1 165 ? 5.340 4.247 -7.807 1.00 88.38 165 ILE A O 1
ATOM 1356 N N . SER A 1 166 ? 6.678 2.570 -8.461 1.00 87.31 166 SER A N 1
ATOM 1357 C CA . SER A 1 166 ? 6.149 2.497 -9.821 1.00 87.31 166 SER A CA 1
ATOM 1358 C C . SER A 1 166 ? 4.675 2.098 -9.840 1.00 87.31 166 SER A C 1
ATOM 1360 O O . SER A 1 166 ? 3.883 2.646 -10.613 1.00 87.31 166 SER A O 1
ATOM 1362 N N . THR A 1 167 ? 4.267 1.193 -8.941 1.00 89.25 167 THR A N 1
ATOM 1363 C CA . THR A 1 167 ? 2.856 0.809 -8.806 1.00 89.25 167 THR A CA 1
ATOM 1364 C C . THR A 1 167 ? 2.016 2.000 -8.371 1.00 89.25 167 THR A C 1
ATOM 1366 O O . THR A 1 167 ? 1.001 2.288 -9.005 1.00 89.25 167 THR A O 1
ATOM 1369 N N . PHE A 1 168 ? 2.455 2.722 -7.338 1.00 92.69 168 PHE A N 1
ATOM 1370 C CA . PHE A 1 168 ? 1.735 3.885 -6.835 1.00 92.69 168 PHE A CA 1
ATOM 1371 C C . PHE A 1 168 ? 1.702 5.021 -7.867 1.00 92.69 168 PHE A C 1
ATOM 1373 O O . PHE A 1 168 ? 0.623 5.499 -8.222 1.00 92.69 168 PHE A O 1
ATOM 1380 N N . TYR A 1 169 ? 2.859 5.359 -8.447 1.00 92.50 169 TYR A N 1
ATOM 1381 C CA . TYR A 1 169 ? 3.004 6.320 -9.544 1.00 92.50 169 TYR A CA 1
ATOM 1382 C C . TYR A 1 169 ? 2.010 6.045 -10.669 1.00 92.50 169 TYR A C 1
ATOM 1384 O O . TYR A 1 169 ? 1.286 6.948 -11.081 1.00 92.50 169 TYR A O 1
ATOM 1392 N N . ARG A 1 170 ? 1.925 4.798 -11.146 1.00 91.19 170 ARG A N 1
ATOM 1393 C CA . ARG A 1 170 ? 1.044 4.443 -12.263 1.00 91.19 170 ARG A CA 1
ATOM 1394 C C . ARG A 1 170 ? -0.431 4.650 -11.923 1.00 91.19 170 ARG A C 1
ATOM 1396 O O . ARG A 1 170 ? -1.195 5.038 -12.803 1.00 91.19 170 ARG A O 1
ATOM 1403 N N . ARG A 1 171 ? -0.848 4.409 -10.674 1.00 92.19 171 ARG A N 1
ATOM 1404 C CA . ARG A 1 171 ? -2.239 4.639 -10.240 1.00 92.19 171 ARG A CA 1
ATOM 1405 C C . ARG A 1 171 ? -2.567 6.122 -10.163 1.00 92.19 171 ARG A C 1
ATOM 1407 O O . ARG A 1 171 ? -3.569 6.532 -10.744 1.00 92.19 171 ARG A O 1
ATOM 1414 N N . VAL A 1 172 ? -1.686 6.918 -9.564 1.00 93.44 172 VAL A N 1
ATOM 1415 C CA . VAL A 1 172 ? -1.829 8.381 -9.519 1.00 93.44 172 VAL A CA 1
ATOM 1416 C C . VAL A 1 172 ? -1.830 8.969 -10.933 1.00 93.44 172 VAL A C 1
ATOM 1418 O O . VAL A 1 172 ? -2.726 9.729 -11.285 1.00 93.44 172 VAL A O 1
ATOM 1421 N N . TYR A 1 173 ? -0.884 8.563 -11.782 1.00 92.69 173 TYR A N 1
ATOM 1422 C CA . TYR A 1 173 ? -0.784 9.028 -13.166 1.00 92.69 173 TYR A CA 1
ATOM 1423 C C . TYR A 1 173 ? -2.036 8.702 -13.983 1.00 92.69 173 TYR A C 1
ATOM 1425 O O . TYR A 1 173 ? -2.570 9.578 -14.658 1.00 92.69 173 TYR A O 1
ATOM 1433 N N . ASN A 1 174 ? -2.526 7.461 -13.906 1.00 89.69 174 ASN A N 1
ATOM 1434 C CA . ASN A 1 174 ? -3.724 7.052 -14.635 1.00 89.69 174 ASN A CA 1
ATOM 1435 C C . ASN A 1 174 ? -4.972 7.794 -14.153 1.00 89.69 174 ASN A C 1
ATOM 1437 O O . ASN A 1 174 ? -5.811 8.140 -14.976 1.00 89.69 174 ASN A O 1
ATOM 1441 N N . TYR A 1 175 ? -5.097 8.026 -12.844 1.00 90.44 175 TYR A N 1
ATOM 1442 C CA . TYR A 1 175 ? -6.213 8.785 -12.291 1.00 90.44 175 TYR A CA 1
ATOM 1443 C C . TYR A 1 175 ? -6.190 10.235 -12.774 1.00 90.44 175 TYR A C 1
ATOM 1445 O O . TYR A 1 175 ? -7.171 10.700 -13.339 1.00 90.44 175 TYR A O 1
ATOM 1453 N N . ILE A 1 176 ? -5.048 10.917 -12.643 1.00 89.62 176 ILE A N 1
ATOM 1454 C CA . ILE A 1 176 ? -4.896 12.305 -13.099 1.00 89.62 176 ILE A CA 1
ATOM 1455 C C . ILE A 1 176 ? -5.107 12.419 -14.611 1.00 89.62 176 ILE A C 1
ATOM 1457 O O . ILE A 1 176 ? -5.733 13.365 -15.063 1.00 89.62 176 ILE A O 1
ATOM 1461 N N . GLY A 1 177 ? -4.599 11.469 -15.400 1.00 82.56 177 GLY A N 1
ATOM 1462 C CA . GLY A 1 177 ? -4.778 11.462 -16.854 1.00 82.56 177 GLY A CA 1
ATOM 1463 C C . GLY A 1 177 ? -6.194 11.107 -17.322 1.00 82.56 177 GLY A C 1
ATOM 1464 O O . GLY A 1 177 ? -6.476 11.249 -18.509 1.00 82.56 177 GLY A O 1
ATOM 1465 N N . ALA A 1 178 ? -7.055 10.618 -16.426 1.00 74.44 178 ALA A N 1
ATOM 1466 C CA . ALA A 1 178 ? -8.464 10.345 -16.696 1.00 74.44 178 ALA A CA 1
ATOM 1467 C C . ALA A 1 178 ? -9.397 11.513 -16.312 1.00 74.44 178 ALA A C 1
ATOM 1469 O O . ALA A 1 178 ? -10.583 11.446 -16.640 1.00 74.44 178 ALA A O 1
ATOM 1470 N N . LEU A 1 179 ? -8.877 12.539 -15.623 1.00 67.62 179 LEU A N 1
ATOM 1471 C CA . LEU A 1 179 ? -9.557 13.809 -15.331 1.00 67.62 179 LEU A CA 1
ATOM 1472 C C . LEU A 1 179 ? -9.409 14.793 -16.500 1.00 67.62 179 LEU A C 1
ATOM 1474 O O . LEU A 1 179 ? -10.382 15.542 -16.740 1.00 67.62 179 LEU A O 1
#

Sequence (179 aa):
MKYKKIMILCITFLVTILASCAKKIDSDKEITFLNKNKAHIYAYKETEVVDTISSNFTNIEDISLSYDFISIVIDCSKYYQNMTKDFIEDLYNLLNLNDHIMVLFVDAKNYNFFESTPFANEKNYYENVSYVHGFYNFSSVKGIVEINYGLTFDGEGSKFKYAIISTFYRRVYNYIGAL

Foldseek 3Di:
DVVVVVVVVVVVVVVVVVVVPPPPPCLVVLVVLCVVQQEAEEEDAPDQADPPRYDYDPAPVVDDPPGPAYEYEYACVPCVVVLALVRVQVLVCVQVVDARYKYKYAQDDDVCSCVPHPVCVQDDDDDARFRIWMWHHHPVDTHIDTHGDDDDDDDPRVVSNVVRSVVSSVVVVVSVVVD

pLDDT: mean 78.75, std 16.05, range [36.94, 96.5]

Organism: Alteracholeplasma palmae (strain ATCC 49389 / J233) (NCBI:txid1318466)

Secondary structure (DSSP, 8-state):
-HHHHHHHHHHHHHHHHHHT------HHHHHHHHHHTTEEEEEESS----GGGEEEESSGGG--TTSSEEEEEEEHHHHGGG--HHHHHHHHHHHHHSTTEEEEEEEE---GGGTTSGGGGSS--SS--EEEEEEEEETTEEEEEEEPPPS--S-HHHHHHHHHHHHHHHHHHHHHHT-

Radius of gyration: 20.73 Å; chains: 1; bounding box: 60×37×60 Å